Protein AF-A0A946ZML7-F1 (afdb_monomer_lite)

pLDDT: mean 82.05, std 12.02, range [39.62, 96.75]

Secondary structure (DSSP, 8-state):
---HHHHHHHHHHTT-TTT----S---TT--------TT-TTHHHHHHHHHHHHHSHHHHHHHHHTT-S--

Foldseek 3Di:
DDDLLVVQLVCVVVVVVVPDDDDPDDDPPDDDDDDDPPPDVCPVVVVVVVVVCCPDPCVVVVCVVSVSPDD

Radius of gyration: 15.51 Å; chains: 1; bounding box: 36×27×35 Å

Sequence (71 aa):
LHDHTVLQYYINRLSLNEKVKLLPITLREHYQSFMLPKGHPDFDLINVGLMKEIQDPSWENLQRKFDVKGQ

Structure (mmCIF, N/CA/C/O backbone):
data_AF-A0A946ZML7-F1
#
_entry.id   AF-A0A946ZML7-F1
#
loop_
_atom_site.group_PDB
_atom_site.id
_atom_site.type_symbol
_atom_site.label_atom_id
_atom_site.label_alt_id
_atom_site.label_comp_id
_atom_site.label_asym_id
_atom_site.label_entity_id
_atom_site.label_seq_id
_atom_site.pdbx_PDB_ins_code
_atom_site.Cartn_x
_atom_site.Cartn_y
_atom_site.Cartn_z
_atom_site.occupancy
_atom_site.B_iso_or_equiv
_atom_site.auth_seq_id
_atom_site.auth_comp_id
_atom_site.auth_asym_id
_atom_site.auth_atom_id
_atom_site.pdbx_PDB_model_num
ATOM 1 N N . LEU A 1 1 ? 7.350 16.683 -8.560 1.00 60.88 1 LEU A N 1
ATOM 2 C CA . LEU A 1 1 ? 7.002 15.658 -7.553 1.00 60.88 1 LEU A CA 1
ATOM 3 C C . LEU A 1 1 ? 6.306 14.514 -8.264 1.00 60.88 1 LEU A C 1
ATOM 5 O O . LEU A 1 1 ? 5.444 14.797 -9.084 1.00 60.88 1 LEU A O 1
ATOM 9 N N . HIS A 1 2 ? 6.667 13.270 -7.980 1.00 66.50 2 HIS A N 1
ATOM 10 C CA . HIS A 1 2 ? 5.926 12.100 -8.444 1.00 66.50 2 HIS A CA 1
ATOM 11 C C . HIS A 1 2 ? 5.810 11.096 -7.299 1.00 66.50 2 HIS A C 1
ATOM 13 O O . HIS A 1 2 ? 6.714 11.019 -6.468 1.00 66.50 2 HIS A O 1
ATOM 19 N N . ASP A 1 3 ? 4.717 10.336 -7.270 1.00 77.88 3 ASP A N 1
ATOM 20 C CA . ASP A 1 3 ? 4.570 9.218 -6.341 1.00 77.88 3 ASP A CA 1
ATOM 21 C C . ASP A 1 3 ? 5.418 8.044 -6.849 1.00 77.88 3 ASP A C 1
ATOM 23 O O . ASP A 1 3 ? 5.166 7.485 -7.923 1.00 77.88 3 ASP A O 1
ATOM 27 N N . HIS A 1 4 ? 6.462 7.708 -6.091 1.00 80.69 4 HIS A N 1
ATOM 28 C CA . HIS A 1 4 ? 7.396 6.642 -6.439 1.00 80.69 4 HIS A CA 1
ATOM 29 C C . HIS A 1 4 ? 6.701 5.281 -6.542 1.00 80.69 4 HIS A C 1
ATOM 31 O O . HIS A 1 4 ? 6.964 4.532 -7.477 1.00 80.69 4 HIS A O 1
ATOM 37 N N . THR A 1 5 ? 5.799 4.960 -5.612 1.00 81.38 5 THR A N 1
ATOM 38 C CA . THR A 1 5 ? 5.093 3.673 -5.563 1.00 81.38 5 THR A CA 1
ATOM 39 C C . THR A 1 5 ? 4.213 3.490 -6.794 1.00 81.38 5 THR A C 1
ATOM 41 O O . THR A 1 5 ? 4.257 2.440 -7.436 1.00 81.38 5 THR A O 1
ATOM 44 N N . VAL A 1 6 ? 3.459 4.528 -7.167 1.00 84.00 6 VAL A N 1
ATOM 45 C CA . VAL A 1 6 ? 2.589 4.496 -8.351 1.00 84.00 6 VAL A CA 1
ATOM 46 C C . VAL A 1 6 ? 3.420 4.386 -9.632 1.00 84.00 6 VAL A C 1
ATOM 48 O O . VAL A 1 6 ? 3.108 3.565 -10.496 1.00 84.00 6 VAL A O 1
ATOM 51 N N . LEU A 1 7 ? 4.491 5.173 -9.774 1.00 86.19 7 LEU A N 1
ATOM 52 C CA . LEU A 1 7 ? 5.322 5.095 -10.975 1.00 86.19 7 LEU A CA 1
ATOM 53 C C . LEU A 1 7 ? 6.076 3.767 -11.080 1.00 86.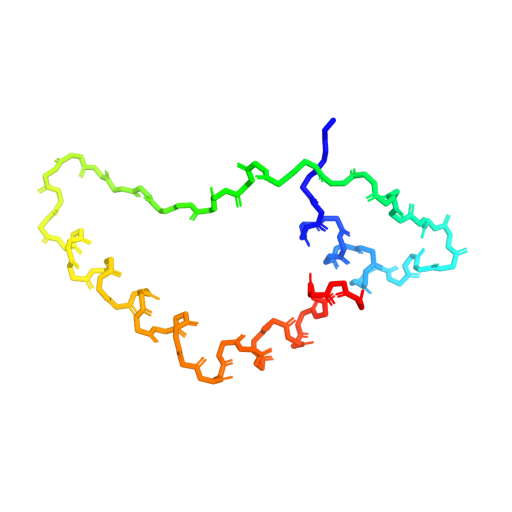19 7 LEU A C 1
ATOM 55 O O . LEU A 1 7 ? 6.079 3.184 -12.160 1.00 86.19 7 LEU A O 1
ATOM 59 N N . GLN A 1 8 ? 6.648 3.255 -9.987 1.00 84.81 8 GLN A N 1
ATOM 60 C CA . GLN A 1 8 ? 7.314 1.948 -9.967 1.00 84.81 8 GLN A CA 1
ATOM 61 C C . GLN A 1 8 ? 6.348 0.838 -10.398 1.00 84.81 8 GLN A C 1
ATOM 63 O O . GLN A 1 8 ? 6.688 0.021 -11.252 1.00 84.81 8 GLN A O 1
ATOM 68 N N . TYR A 1 9 ? 5.108 0.867 -9.895 1.00 87.38 9 TYR A N 1
ATOM 69 C CA . TYR A 1 9 ? 4.062 -0.063 -10.316 1.00 87.38 9 TYR A CA 1
ATOM 70 C C . TYR A 1 9 ? 3.819 -0.025 -11.834 1.00 87.38 9 TYR A C 1
ATOM 72 O O . TYR A 1 9 ? 3.769 -1.074 -12.478 1.00 87.38 9 TYR A O 1
ATOM 80 N N . TYR A 1 10 ? 3.691 1.165 -12.430 1.00 89.00 10 TYR A N 1
ATOM 81 C CA . TYR A 1 10 ? 3.469 1.286 -13.875 1.00 89.00 10 TYR A CA 1
ATOM 82 C C . TYR A 1 10 ? 4.686 0.884 -14.704 1.00 89.00 10 TYR A C 1
ATOM 84 O O . TYR A 1 10 ? 4.521 0.232 -15.733 1.00 89.00 10 TYR A O 1
ATOM 92 N N . ILE A 1 11 ? 5.890 1.240 -14.261 1.00 88.81 11 ILE A N 1
ATOM 93 C CA . ILE A 1 11 ? 7.139 0.867 -14.929 1.00 88.81 11 ILE A CA 1
ATOM 94 C C . ILE A 1 11 ? 7.267 -0.661 -14.977 1.00 88.81 11 ILE A C 1
ATOM 96 O O . ILE A 1 11 ? 7.499 -1.215 -16.055 1.00 88.81 11 ILE A O 1
ATOM 100 N N . ASN A 1 12 ? 6.974 -1.339 -13.866 1.00 86.25 12 ASN A N 1
ATOM 101 C CA . ASN A 1 12 ? 6.979 -2.797 -13.789 1.00 86.25 12 ASN A CA 1
ATOM 102 C C . ASN A 1 12 ? 5.877 -3.431 -14.645 1.00 86.25 12 ASN A C 1
ATOM 104 O O . ASN A 1 12 ? 6.152 -4.293 -15.480 1.00 86.25 12 ASN A O 1
ATOM 108 N N . ARG A 1 13 ? 4.629 -2.969 -14.498 1.00 88.25 13 ARG A N 1
ATOM 109 C CA . ARG A 1 13 ? 3.473 -3.518 -15.223 1.00 88.25 13 ARG A CA 1
ATOM 110 C C . ARG A 1 13 ? 3.589 -3.370 -16.741 1.00 88.25 13 ARG A C 1
ATOM 112 O O . ARG A 1 13 ? 3.098 -4.228 -17.469 1.00 88.25 13 ARG A O 1
ATOM 119 N N . LEU A 1 14 ? 4.182 -2.275 -17.212 1.00 92.06 14 LEU A N 1
ATOM 120 C CA . LE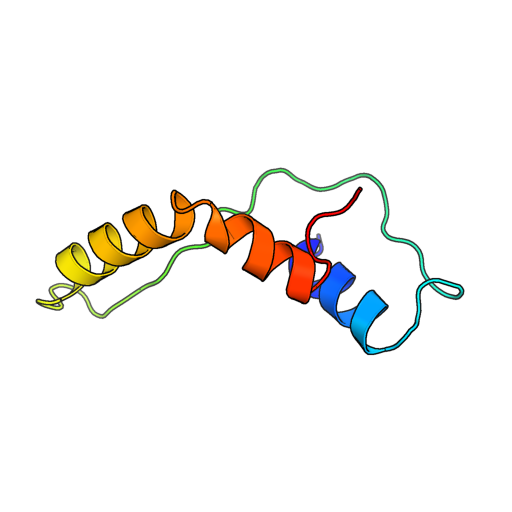U A 1 14 ? 4.345 -1.974 -18.636 1.00 92.06 14 LEU A CA 1
ATOM 121 C C . LEU A 1 14 ? 5.720 -2.397 -19.182 1.00 92.06 14 LEU A C 1
ATOM 123 O O . LEU A 1 14 ? 6.028 -2.095 -20.334 1.00 92.06 14 LEU A O 1
ATOM 127 N N . SER A 1 15 ? 6.541 -3.074 -18.370 1.00 88.69 15 SER A N 1
ATOM 128 C CA . SER A 1 15 ? 7.889 -3.539 -18.731 1.00 88.69 15 SER A CA 1
ATOM 129 C C . SER A 1 15 ? 8.778 -2.421 -19.295 1.00 88.69 15 SER A C 1
ATOM 131 O O . SER A 1 15 ? 9.486 -2.591 -20.286 1.00 88.69 15 SER A O 1
ATOM 133 N N . LEU A 1 16 ? 8.732 -1.244 -18.664 1.00 89.69 16 LEU A N 1
ATOM 134 C CA . LEU A 1 16 ? 9.461 -0.051 -19.106 1.00 89.69 16 LEU A CA 1
ATOM 135 C C . LEU A 1 16 ? 10.861 0.069 -18.487 1.00 89.69 16 LEU A C 1
ATOM 137 O O . LEU A 1 16 ? 11.550 1.042 -18.777 1.00 89.69 16 LEU A O 1
ATOM 141 N N . ASN A 1 17 ? 11.293 -0.904 -17.681 1.00 84.00 17 ASN A N 1
ATOM 142 C CA . ASN A 1 17 ? 12.552 -0.886 -16.918 1.00 84.00 17 ASN A CA 1
ATOM 143 C C . ASN A 1 17 ? 13.800 -0.581 -17.769 1.00 84.00 17 ASN A C 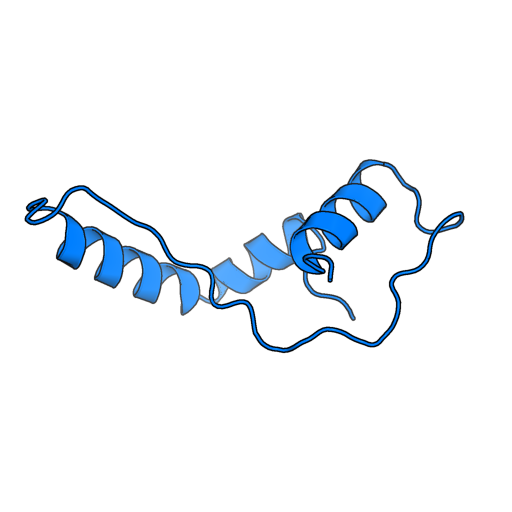1
ATOM 145 O O . ASN A 1 17 ? 14.759 0.005 -17.277 1.00 84.00 17 ASN A O 1
ATOM 149 N N . GLU A 1 18 ? 13.787 -0.949 -19.052 1.00 86.19 18 GLU A N 1
ATOM 150 C CA . GLU A 1 18 ? 14.891 -0.693 -19.990 1.00 86.19 18 GLU A CA 1
ATOM 151 C C . GLU A 1 18 ? 14.834 0.698 -20.643 1.00 86.19 18 GLU A C 1
ATOM 153 O O . GLU A 1 18 ? 15.807 1.156 -21.238 1.00 86.19 18 GLU A O 1
ATOM 158 N N . LYS A 1 19 ? 13.684 1.374 -20.560 1.00 88.50 19 LYS A N 1
ATOM 159 C CA . LYS A 1 19 ? 13.390 2.634 -21.263 1.00 88.50 19 LYS A CA 1
ATOM 160 C C . LYS A 1 19 ? 13.334 3.834 -20.332 1.00 88.50 19 LYS A C 1
ATOM 162 O O . LYS A 1 19 ? 13.575 4.956 -20.768 1.00 88.50 19 LYS A O 1
ATOM 167 N N . VAL A 1 20 ? 12.976 3.615 -19.070 1.00 87.06 20 VAL A N 1
ATOM 168 C CA . VAL A 1 20 ? 12.821 4.674 -18.075 1.00 87.06 20 VAL A CA 1
ATOM 169 C C . VAL A 1 20 ? 13.432 4.238 -16.752 1.00 87.06 20 VAL A C 1
ATOM 171 O O . VAL A 1 20 ? 13.377 3.069 -16.381 1.00 87.06 20 VAL A O 1
ATOM 174 N N . LYS A 1 21 ? 14.000 5.199 -16.023 1.00 80.62 21 LYS A N 1
ATOM 175 C CA . LYS A 1 21 ? 14.564 4.983 -14.691 1.00 80.62 21 LYS A CA 1
ATOM 176 C C . LYS A 1 21 ? 13.991 6.008 -13.725 1.00 80.62 21 LYS A C 1
ATOM 178 O O . LYS A 1 21 ? 13.933 7.195 -14.049 1.00 80.62 21 LYS A O 1
ATOM 183 N N . LEU A 1 22 ? 13.590 5.553 -12.540 1.00 80.56 22 LEU A N 1
ATOM 184 C CA . LEU A 1 22 ? 13.189 6.449 -11.461 1.00 80.56 22 LEU A CA 1
ATOM 185 C C . LEU A 1 22 ? 14.408 7.193 -10.917 1.00 80.56 22 LEU A C 1
ATOM 187 O O . LEU A 1 22 ? 15.488 6.626 -10.736 1.00 80.56 22 LEU A O 1
ATOM 191 N N . LEU A 1 23 ? 14.236 8.493 -10.690 1.00 79.19 23 LEU A N 1
ATOM 192 C CA . LEU A 1 23 ? 15.275 9.320 -10.095 1.00 79.19 23 LEU A CA 1
ATOM 193 C C . LEU A 1 23 ? 15.378 9.008 -8.593 1.00 79.19 23 LEU A C 1
ATOM 195 O O . LEU A 1 23 ? 14.351 8.812 -7.948 1.00 79.19 23 LEU A O 1
ATOM 199 N N . PRO A 1 24 ? 16.589 9.027 -8.008 1.00 68.00 24 PRO A N 1
ATOM 200 C CA . PRO A 1 24 ? 16.816 8.637 -6.612 1.00 68.00 24 PRO A CA 1
ATOM 201 C C . PRO A 1 24 ? 16.235 9.624 -5.585 1.00 68.00 24 PRO A C 1
ATOM 203 O O . PRO A 1 24 ? 16.273 9.364 -4.386 1.00 68.00 24 PRO A O 1
ATOM 206 N N . ILE A 1 25 ? 15.722 10.775 -6.030 1.00 66.75 25 ILE A N 1
ATOM 207 C CA . ILE A 1 25 ? 15.152 11.795 -5.152 1.00 66.75 25 ILE A CA 1
ATOM 208 C C . ILE A 1 25 ? 13.660 11.517 -4.983 1.00 66.75 25 ILE A C 1
ATOM 210 O O . ILE A 1 25 ? 12.833 11.954 -5.782 1.00 66.75 25 ILE A O 1
ATOM 214 N N . THR A 1 26 ? 13.326 10.825 -3.899 1.00 61.66 26 THR A N 1
ATOM 215 C CA . THR A 1 26 ? 11.959 10.727 -3.383 1.00 61.66 26 THR A CA 1
ATOM 216 C C . THR A 1 26 ? 11.829 11.631 -2.165 1.00 61.66 26 THR A C 1
ATOM 218 O O . THR A 1 26 ? 12.574 11.472 -1.195 1.00 61.66 26 THR A O 1
ATOM 221 N N . LEU A 1 27 ? 10.880 12.563 -2.175 1.00 59.31 27 LEU A N 1
ATOM 222 C CA . LEU A 1 27 ? 10.500 13.254 -0.946 1.00 59.31 27 LEU A CA 1
ATOM 223 C C . LEU A 1 27 ? 9.782 12.238 -0.051 1.00 59.31 27 LEU A C 1
ATOM 225 O O . LEU A 1 27 ? 8.794 11.631 -0.464 1.00 59.31 27 LEU A O 1
ATOM 229 N N . ARG A 1 28 ? 10.295 12.015 1.166 1.00 57.19 28 ARG A N 1
ATOM 230 C CA . ARG A 1 28 ? 9.670 11.158 2.193 1.00 57.19 28 ARG A CA 1
ATOM 231 C C . ARG A 1 28 ? 8.435 11.841 2.799 1.00 57.19 28 ARG A C 1
ATOM 233 O O . ARG A 1 28 ? 8.344 12.007 4.009 1.00 57.19 28 ARG A O 1
ATOM 240 N N . GLU A 1 29 ? 7.507 12.282 1.961 1.00 55.66 29 GLU A N 1
ATOM 241 C CA . GLU A 1 29 ? 6.342 13.072 2.380 1.00 55.66 29 GLU A CA 1
ATOM 242 C C . GLU A 1 29 ? 5.022 12.296 2.272 1.00 55.66 29 GLU A C 1
ATOM 244 O O . GLU A 1 29 ? 3.977 12.775 2.703 1.00 55.66 29 GLU A O 1
ATOM 249 N N . HIS A 1 30 ? 5.038 11.082 1.720 1.00 57.50 30 HIS A N 1
ATOM 250 C CA . HIS A 1 30 ? 3.815 10.379 1.341 1.00 57.50 30 HIS A CA 1
ATOM 251 C C . HIS A 1 30 ? 3.342 9.406 2.427 1.00 57.50 30 HIS A C 1
ATOM 253 O O . HIS A 1 30 ? 3.515 8.194 2.322 1.00 57.50 30 HIS A O 1
ATOM 259 N N . TYR A 1 31 ? 2.705 9.946 3.468 1.00 68.06 31 TYR A N 1
ATOM 260 C CA . TYR A 1 31 ? 1.758 9.158 4.257 1.00 68.06 31 TYR A CA 1
ATOM 261 C C . TYR A 1 31 ? 0.520 8.897 3.395 1.00 68.06 31 TYR A C 1
ATOM 263 O O . TYR A 1 31 ? -0.193 9.833 3.032 1.00 68.06 31 TYR A O 1
ATOM 271 N N . GLN A 1 32 ? 0.262 7.634 3.056 1.00 75.06 32 GLN A N 1
ATOM 272 C CA . GLN A 1 32 ? -1.027 7.243 2.490 1.00 75.06 32 GLN A CA 1
ATOM 273 C C . GLN A 1 32 ? -2.036 7.101 3.630 1.00 75.06 32 GLN A C 1
ATOM 275 O O . GLN A 1 32 ? -1.761 6.451 4.639 1.00 75.06 32 GLN A O 1
ATOM 280 N N . SER A 1 33 ? -3.196 7.729 3.475 1.00 81.38 33 SER A N 1
ATOM 281 C CA . SER A 1 33 ? -4.299 7.664 4.428 1.00 81.38 33 SER A CA 1
ATOM 282 C C . SER A 1 33 ? -5.586 7.265 3.716 1.00 81.38 33 SER A C 1
ATOM 284 O O . SER A 1 33 ? -5.707 7.371 2.495 1.00 81.38 33 SER A O 1
ATOM 286 N N . PHE A 1 34 ? -6.555 6.795 4.493 1.00 89.06 34 PHE A N 1
ATOM 287 C CA . PHE A 1 34 ? -7.923 6.618 4.031 1.00 89.06 34 PHE A CA 1
ATOM 288 C C . PHE A 1 34 ? -8.801 7.700 4.663 1.00 89.06 34 PHE A C 1
ATOM 290 O O . PHE A 1 34 ? -8.492 8.228 5.733 1.00 89.06 34 PHE A O 1
ATOM 297 N N . MET A 1 35 ? -9.898 8.045 3.995 1.00 91.19 35 MET A N 1
ATOM 298 C CA . MET A 1 35 ? -10.851 9.036 4.487 1.00 91.19 35 MET A CA 1
ATOM 299 C C . MET A 1 35 ? -12.263 8.471 4.415 1.00 91.19 35 MET A C 1
ATOM 301 O O . MET A 1 35 ? -12.610 7.755 3.478 1.00 91.19 35 MET A O 1
ATOM 305 N N . LEU A 1 36 ? -13.077 8.830 5.403 1.00 92.19 36 LEU A N 1
ATOM 306 C CA . LEU A 1 36 ? -14.507 8.542 5.464 1.00 92.19 36 LEU A CA 1
ATOM 307 C C . LEU A 1 36 ? -15.259 9.833 5.814 1.00 92.19 36 LEU A C 1
ATOM 309 O O . LEU A 1 36 ? -14.646 10.771 6.338 1.00 92.19 36 LEU A O 1
ATOM 313 N N . PRO A 1 37 ? -16.579 9.907 5.556 1.00 96.12 37 PRO A N 1
ATOM 314 C CA . PRO A 1 37 ? -17.401 11.007 6.041 1.00 96.12 37 PRO A CA 1
ATOM 315 C C . PRO A 1 37 ? -17.216 11.234 7.543 1.00 96.12 37 PRO A C 1
ATOM 317 O O . PRO A 1 37 ? -17.024 10.297 8.321 1.00 96.12 37 PRO A O 1
ATOM 320 N N . LYS A 1 38 ? -17.285 12.497 7.967 1.00 92.25 38 LYS A N 1
ATOM 321 C CA . LYS A 1 38 ? -17.114 12.852 9.377 1.00 92.25 38 LYS A CA 1
ATOM 322 C C . LYS A 1 38 ? -18.146 12.115 10.238 1.00 92.25 38 LYS A C 1
ATOM 324 O O . LYS A 1 38 ? -19.341 12.212 9.978 1.00 92.25 38 LYS A O 1
ATOM 329 N N . GLY A 1 39 ? -17.675 11.432 11.281 1.00 93.69 39 GLY A N 1
ATOM 330 C CA . GLY A 1 39 ? -18.532 10.679 12.202 1.00 93.69 39 GLY A CA 1
ATOM 331 C C . GLY A 1 39 ? -18.976 9.312 11.679 1.00 93.69 39 GLY A C 1
ATOM 332 O O . GLY A 1 39 ? -19.907 8.740 12.238 1.00 93.69 39 GLY A O 1
ATOM 333 N N . HIS A 1 40 ? -18.344 8.789 10.623 1.00 95.88 40 HIS A N 1
ATOM 334 C CA . HIS A 1 40 ? -18.623 7.435 10.157 1.00 95.88 40 HIS A CA 1
ATOM 335 C C . HIS A 1 40 ? -18.350 6.417 11.281 1.00 95.88 40 HIS A C 1
ATOM 337 O O . HIS A 1 40 ? -17.233 6.402 11.806 1.00 95.88 40 HIS A O 1
ATOM 343 N N . PRO A 1 41 ? -19.323 5.559 11.644 1.00 96.75 41 PRO A N 1
ATOM 344 C CA . PRO A 1 41 ? -19.211 4.675 12.808 1.00 96.75 41 PRO A CA 1
ATOM 345 C C . PRO A 1 41 ? -18.058 3.674 12.682 1.00 96.75 41 PRO A C 1
ATOM 347 O O . PRO A 1 41 ? -17.434 3.317 13.675 1.00 96.75 41 PRO A O 1
ATOM 350 N N . ASP A 1 42 ? -17.729 3.275 11.452 1.00 96.12 42 ASP A N 1
ATOM 351 C CA . ASP A 1 42 ? -16.706 2.255 11.200 1.00 96.12 42 ASP A CA 1
ATOM 352 C C . ASP A 1 42 ? -15.278 2.803 11.077 1.00 96.12 42 ASP A C 1
ATOM 354 O O . ASP A 1 42 ? -14.357 2.032 10.811 1.00 96.12 42 ASP A O 1
ATOM 358 N N . PHE A 1 43 ? -15.062 4.116 11.239 1.00 94.56 43 PHE A N 1
ATOM 359 C CA . PHE A 1 43 ? -13.736 4.710 11.034 1.00 94.56 43 PHE A CA 1
ATOM 360 C C . PHE A 1 43 ? -12.669 4.059 11.919 1.00 94.56 43 PHE A C 1
ATOM 362 O O . PHE A 1 43 ? -11.635 3.620 11.414 1.00 94.56 43 PHE A O 1
ATOM 369 N N . ASP A 1 44 ? -12.941 3.939 13.218 1.00 93.69 44 ASP A N 1
ATOM 370 C CA . ASP A 1 44 ? -11.984 3.379 14.174 1.00 93.69 44 ASP A CA 1
ATOM 371 C C . ASP A 1 44 ? -11.729 1.891 13.917 1.00 93.69 44 ASP A C 1
ATOM 373 O O . ASP A 1 44 ? -10.588 1.428 13.979 1.00 93.69 44 ASP A O 1
ATOM 377 N N . LEU A 1 45 ? -12.780 1.145 13.564 1.00 95.19 45 LEU A N 1
ATOM 378 C CA . LEU A 1 45 ? -12.682 -0.278 13.256 1.00 95.19 45 LEU A CA 1
ATOM 379 C C . LEU A 1 45 ? -11.821 -0.522 12.010 1.00 95.19 45 LEU A C 1
ATOM 381 O O . LEU A 1 45 ? -10.929 -1.372 12.035 1.00 95.19 45 LEU A O 1
ATOM 385 N N . ILE A 1 46 ? -12.041 0.259 10.950 1.00 93.75 46 ILE A N 1
ATOM 386 C CA . ILE A 1 46 ? -11.242 0.199 9.722 1.00 93.75 46 ILE A CA 1
ATOM 387 C C . ILE A 1 46 ? -9.795 0.605 10.009 1.00 93.75 46 ILE A C 1
ATOM 389 O O . ILE A 1 46 ? -8.879 -0.086 9.567 1.00 93.75 46 ILE A O 1
ATOM 393 N N . ASN A 1 47 ? -9.571 1.667 10.789 1.00 91.62 47 ASN A N 1
ATOM 394 C CA . ASN A 1 47 ? -8.224 2.121 11.134 1.00 91.62 47 ASN A CA 1
ATOM 395 C C . ASN A 1 47 ? -7.425 1.027 11.860 1.00 91.62 47 ASN A C 1
ATOM 397 O O . ASN A 1 47 ? -6.304 0.709 11.469 1.00 91.62 47 ASN A O 1
ATOM 401 N N . VAL A 1 48 ? -8.016 0.402 12.884 1.00 93.00 48 VAL A N 1
ATOM 402 C CA . VAL A 1 48 ? -7.376 -0.698 13.624 1.00 93.00 48 VAL A CA 1
ATOM 403 C C . VAL A 1 48 ? -7.138 -1.911 12.724 1.00 93.00 48 VAL A C 1
ATOM 405 O O . VAL A 1 48 ? -6.076 -2.526 12.808 1.00 93.00 48 VAL A O 1
ATOM 408 N N . GLY A 1 49 ? -8.098 -2.251 11.858 1.00 92.44 49 GLY A N 1
ATOM 409 C CA . GLY A 1 49 ? -7.949 -3.326 10.877 1.00 92.44 49 GLY A CA 1
ATOM 410 C C . GLY A 1 49 ? -6.763 -3.088 9.943 1.00 92.44 49 GLY A C 1
ATOM 411 O O . GLY A 1 49 ? -5.892 -3.945 9.828 1.00 92.44 49 GLY A O 1
ATOM 412 N N . LEU A 1 50 ? -6.666 -1.890 9.365 1.00 90.31 50 LEU A N 1
ATOM 413 C CA . LEU A 1 50 ? -5.556 -1.507 8.493 1.00 90.31 50 LEU A CA 1
ATOM 414 C C . LEU A 1 50 ? -4.207 -1.549 9.216 1.00 90.31 50 LEU A C 1
ATOM 416 O O . LEU A 1 50 ? -3.235 -2.042 8.651 1.00 90.31 50 LEU A O 1
ATOM 420 N N . MET A 1 51 ? -4.137 -1.085 10.468 1.00 88.81 51 MET A N 1
ATOM 421 C CA . MET A 1 51 ? -2.894 -1.163 11.244 1.00 88.81 51 MET A CA 1
ATOM 422 C C . MET A 1 51 ? -2.444 -2.611 11.472 1.00 88.81 51 MET A C 1
ATOM 424 O O . MET A 1 51 ? -1.248 -2.884 11.386 1.00 88.81 51 MET A O 1
ATOM 428 N N . LYS A 1 52 ? -3.378 -3.538 11.724 1.00 91.19 52 LYS A N 1
ATOM 429 C CA . LYS A 1 52 ? -3.058 -4.966 11.876 1.00 91.19 52 LYS A CA 1
ATOM 430 C C . LYS A 1 52 ? -2.538 -5.570 10.576 1.00 91.19 52 LYS A C 1
ATOM 432 O O . LYS A 1 52 ? -1.500 -6.216 10.601 1.00 91.19 52 LYS A O 1
ATOM 437 N N . GLU A 1 53 ? -3.215 -5.310 9.460 1.00 88.38 53 GLU A N 1
ATOM 438 C CA . GLU A 1 53 ? -2.797 -5.805 8.142 1.00 88.38 53 GLU A CA 1
ATOM 439 C C . GLU A 1 53 ? -1.410 -5.280 7.751 1.00 88.38 53 GLU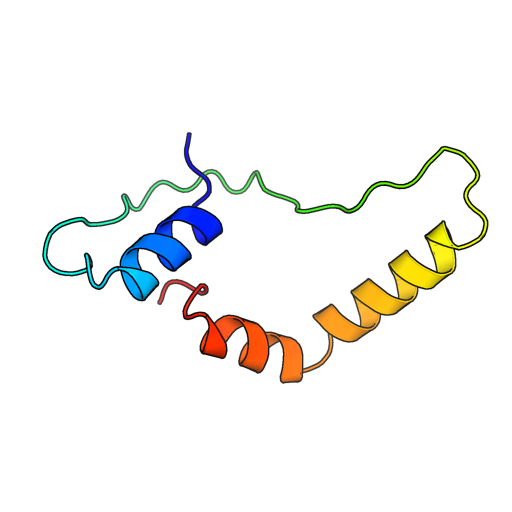 A C 1
ATOM 441 O O . GLU A 1 53 ? -0.584 -6.043 7.272 1.00 88.38 53 GLU A O 1
ATOM 446 N N . ILE A 1 54 ? -1.107 -4.001 8.008 1.00 85.31 54 ILE A N 1
ATOM 447 C CA . ILE A 1 54 ? 0.204 -3.402 7.691 1.00 85.31 54 ILE A CA 1
ATOM 448 C C . ILE A 1 54 ? 1.338 -3.996 8.543 1.00 85.31 54 ILE A C 1
ATOM 450 O O . ILE A 1 54 ? 2.485 -4.056 8.094 1.00 85.31 54 ILE A O 1
ATOM 454 N N . GLN A 1 55 ? 1.038 -4.399 9.779 1.00 85.69 55 GLN A N 1
ATOM 455 C CA . GLN A 1 55 ? 1.999 -5.034 10.685 1.00 85.69 55 GLN A CA 1
ATOM 456 C C . GLN A 1 55 ? 2.167 -6.534 10.419 1.00 85.69 55 GLN A C 1
ATOM 458 O O . GLN A 1 55 ? 3.128 -7.132 10.908 1.00 85.69 55 GLN A O 1
ATOM 463 N N . ASP A 1 56 ? 1.257 -7.145 9.661 1.00 90.88 56 ASP A N 1
ATOM 464 C CA . ASP A 1 56 ? 1.328 -8.557 9.322 1.00 90.88 56 ASP A CA 1
ATOM 465 C C . ASP A 1 56 ? 2.496 -8.824 8.347 1.00 90.88 56 ASP A C 1
ATOM 467 O O . ASP A 1 56 ? 2.690 -8.079 7.381 1.00 90.88 56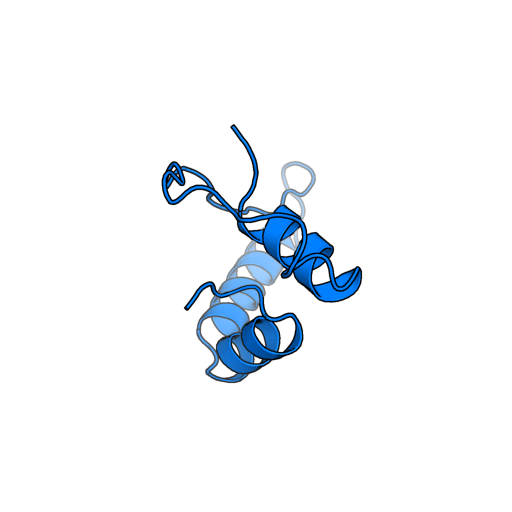 ASP A O 1
ATOM 471 N N . PRO A 1 57 ? 3.282 -9.901 8.531 1.00 83.38 57 PRO A N 1
ATOM 472 C CA . PRO A 1 57 ? 4.352 -10.264 7.597 1.00 83.38 57 PRO A CA 1
ATOM 473 C C . PRO A 1 57 ? 3.883 -10.444 6.142 1.00 83.38 57 PRO A C 1
ATOM 475 O O . PRO A 1 57 ? 4.653 -10.238 5.201 1.00 83.38 57 PRO A O 1
ATOM 478 N N . SER A 1 58 ? 2.617 -10.810 5.931 1.00 83.44 58 SER A N 1
ATOM 479 C CA . SER A 1 58 ? 2.003 -10.924 4.608 1.00 83.44 58 SER A CA 1
ATOM 480 C C . SER A 1 58 ? 1.874 -9.585 3.878 1.00 83.44 58 SER A C 1
ATOM 482 O O . SER A 1 58 ? 1.826 -9.578 2.645 1.00 83.44 58 SER A O 1
ATOM 484 N N . TRP A 1 59 ? 1.929 -8.454 4.585 1.00 84.31 59 TRP A N 1
ATOM 485 C CA . TRP A 1 59 ? 1.987 -7.129 3.974 1.00 84.31 59 TRP A CA 1
ATOM 486 C C . TRP A 1 59 ? 3.202 -6.977 3.065 1.00 84.31 59 TRP A C 1
ATOM 488 O O . TRP A 1 59 ? 3.104 -6.474 1.944 1.00 84.31 59 TRP A O 1
ATOM 498 N N . GLU A 1 60 ? 4.355 -7.482 3.507 1.00 81.56 60 GLU A N 1
ATOM 499 C CA . GLU A 1 60 ? 5.560 -7.475 2.687 1.00 81.56 60 GLU A CA 1
ATOM 500 C C . GLU A 1 60 ? 5.384 -8.352 1.441 1.00 81.56 60 GLU A C 1
ATOM 502 O O . GLU A 1 60 ? 5.816 -7.975 0.351 1.00 81.56 60 GLU A O 1
ATOM 507 N N . ASN A 1 61 ? 4.678 -9.480 1.561 1.00 85.25 61 ASN A N 1
ATOM 508 C CA . ASN A 1 61 ? 4.358 -10.330 0.413 1.00 85.25 61 ASN A CA 1
ATOM 509 C C . ASN A 1 61 ? 3.449 -9.608 -0.590 1.00 85.25 61 ASN A C 1
ATOM 511 O O . ASN A 1 61 ? 3.642 -9.743 -1.800 1.00 85.25 61 ASN A O 1
ATOM 515 N N . LEU A 1 62 ? 2.497 -8.806 -0.111 1.00 82.69 62 LEU A N 1
ATOM 516 C CA . LEU A 1 62 ? 1.635 -7.991 -0.962 1.00 82.69 62 LEU A CA 1
ATOM 517 C C . LEU A 1 62 ? 2.434 -6.898 -1.686 1.00 82.69 62 LEU A C 1
ATOM 519 O O . LEU A 1 62 ? 2.255 -6.709 -2.888 1.00 82.69 62 LEU A O 1
ATOM 523 N N . GLN A 1 63 ? 3.374 -6.242 -1.003 1.00 80.81 63 GLN A N 1
ATOM 524 C CA . GLN A 1 63 ? 4.282 -5.275 -1.631 1.00 80.81 63 GLN A CA 1
ATOM 525 C C . GLN A 1 63 ? 5.188 -5.924 -2.684 1.00 80.81 63 GLN A C 1
ATOM 527 O O . GLN A 1 63 ? 5.357 -5.368 -3.769 1.00 80.81 63 GLN A O 1
ATOM 532 N N . ARG A 1 64 ? 5.732 -7.116 -2.399 1.00 83.25 64 ARG A N 1
ATOM 533 C CA . ARG A 1 64 ? 6.554 -7.890 -3.346 1.00 83.25 64 ARG A CA 1
ATOM 534 C C . ARG A 1 64 ? 5.758 -8.333 -4.568 1.00 83.25 64 ARG A C 1
ATOM 536 O O . ARG A 1 64 ? 6.270 -8.257 -5.676 1.00 83.25 64 ARG A O 1
ATOM 543 N N . LYS A 1 65 ? 4.498 -8.744 -4.393 1.00 82.75 65 LYS A N 1
ATOM 544 C CA . LYS A 1 65 ? 3.616 -9.143 -5.503 1.00 82.75 65 LYS A CA 1
ATOM 545 C C . LYS A 1 65 ? 3.489 -8.050 -6.567 1.00 82.75 65 LYS A C 1
ATOM 547 O O . LYS A 1 65 ? 3.373 -8.365 -7.747 1.00 82.75 65 LYS A O 1
ATOM 552 N N . PHE A 1 66 ? 3.481 -6.788 -6.150 1.00 80.56 66 PHE A N 1
ATOM 553 C CA . PHE A 1 66 ? 3.398 -5.641 -7.055 1.00 80.56 66 PHE A CA 1
ATOM 554 C C . PHE A 1 66 ? 4.754 -4.996 -7.351 1.00 80.56 66 PHE A C 1
ATOM 556 O O . PHE A 1 66 ? 4.801 -4.024 -8.102 1.00 80.56 66 PHE A O 1
ATOM 563 N N . ASP A 1 67 ? 5.832 -5.539 -6.781 1.00 76.50 67 ASP A N 1
ATOM 564 C CA . ASP A 1 67 ? 7.205 -5.064 -6.937 1.00 76.50 67 ASP A CA 1
ATOM 565 C C . ASP A 1 67 ? 7.339 -3.547 -6.691 1.00 76.50 67 ASP A C 1
ATOM 567 O O . ASP A 1 67 ? 8.001 -2.813 -7.415 1.00 76.50 67 ASP A O 1
ATOM 571 N N . VAL A 1 68 ? 6.617 -3.044 -5.683 1.00 74.88 68 VAL A N 1
ATOM 572 C CA . VAL A 1 68 ? 6.537 -1.601 -5.379 1.00 74.88 68 VAL A CA 1
ATOM 573 C C . VAL A 1 68 ? 7.532 -1.141 -4.318 1.00 74.88 68 VAL A C 1
ATOM 575 O O . VAL A 1 68 ? 7.722 0.064 -4.130 1.00 74.88 68 VAL A O 1
ATOM 578 N N . LYS A 1 69 ? 8.181 -2.081 -3.625 1.00 64.25 69 LYS A N 1
ATOM 579 C CA . LYS A 1 69 ? 9.362 -1.780 -2.818 1.00 64.25 69 LYS A CA 1
ATOM 580 C C . LYS A 1 69 ? 10.544 -1.722 -3.776 1.00 64.25 69 LYS A C 1
ATOM 582 O O . LYS A 1 69 ? 10.998 -2.758 -4.246 1.00 64.25 69 LYS A O 1
ATOM 587 N N . GLY A 1 70 ? 11.008 -0.508 -4.066 1.00 54.75 70 GLY A N 1
ATOM 588 C CA . GLY A 1 70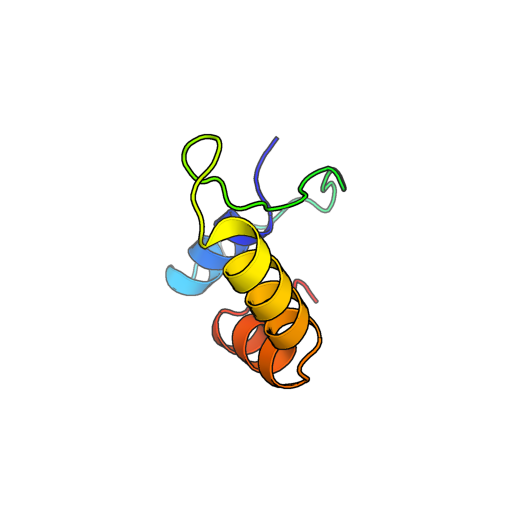 ? 12.319 -0.326 -4.682 1.00 54.75 70 GLY A CA 1
ATOM 589 C C . GLY A 1 70 ? 13.371 -1.102 -3.885 1.00 54.75 70 GLY A C 1
ATOM 590 O O . GLY A 1 70 ? 13.268 -1.175 -2.657 1.00 54.75 70 GLY A O 1
ATOM 591 N N . GLN A 1 71 ? 14.308 -1.723 -4.606 1.00 39.62 71 GLN A N 1
ATOM 592 C CA . GLN A 1 71 ? 15.480 -2.395 -4.035 1.00 39.62 71 GLN A CA 1
ATOM 593 C C . GLN A 1 71 ? 16.230 -1.500 -3.045 1.00 39.62 71 GLN A C 1
ATOM 595 O O . GLN A 1 71 ? 16.360 -0.286 -3.328 1.00 39.62 71 GLN A O 1
#